Protein AF-A0AAV4VRY4-F1 (afdb_monomer_lite)

Structure (mmCIF, N/CA/C/O backbone):
data_AF-A0AAV4VRY4-F1
#
_entry.id   AF-A0AAV4VRY4-F1
#
loop_
_atom_site.group_PDB
_atom_site.id
_atom_site.type_symbol
_atom_site.label_atom_id
_atom_site.label_alt_id
_atom_site.label_comp_id
_atom_site.label_asym_id
_atom_site.label_entity_id
_atom_site.label_seq_id
_atom_site.pdbx_PDB_ins_code
_atom_site.Cartn_x
_atom_site.Cartn_y
_atom_site.Cartn_z
_atom_site.occupancy
_atom_site.B_iso_or_equiv
_atom_site.auth_seq_id
_atom_site.auth_comp_id
_atom_site.auth_asym_id
_atom_site.auth_atom_id
_atom_site.pdbx_PDB_model_num
ATOM 1 N N . MET A 1 1 ? -41.053 39.981 5.243 1.00 43.62 1 MET A N 1
ATOM 2 C CA . MET A 1 1 ? -39.805 40.526 4.654 1.00 43.62 1 MET A CA 1
ATOM 3 C C . MET A 1 1 ? -39.296 41.566 5.641 1.00 43.62 1 MET A C 1
ATOM 5 O O . MET A 1 1 ? -40.086 42.415 5.997 1.00 43.62 1 MET A O 1
ATOM 9 N N . CYS A 1 2 ? -38.103 41.566 6.216 1.00 37.09 2 CYS A N 1
ATOM 10 C CA . CYS A 1 2 ? -36.865 40.834 6.010 1.00 37.09 2 CYS A CA 1
ATOM 11 C C . CYS A 1 2 ? -36.101 40.974 7.344 1.00 37.09 2 CYS A C 1
ATOM 13 O O . CYS A 1 2 ? -35.758 42.091 7.705 1.00 37.09 2 CYS A O 1
ATOM 15 N N . SER A 1 3 ? -35.925 39.904 8.124 1.00 40.69 3 SER A N 1
ATOM 16 C CA . SER A 1 3 ? -34.937 39.902 9.227 1.00 40.69 3 SER A CA 1
ATOM 17 C C . SER A 1 3 ? -34.571 38.485 9.694 1.00 40.69 3 SER A C 1
ATOM 19 O O . SER A 1 3 ? -34.177 38.247 10.831 1.00 40.69 3 SER A O 1
ATOM 21 N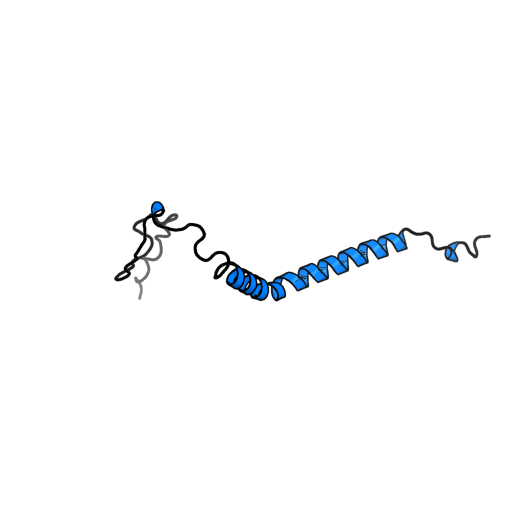 N . ILE A 1 4 ? -34.709 37.511 8.791 1.00 50.22 4 ILE A N 1
ATOM 22 C CA . ILE A 1 4 ? -34.127 36.176 8.927 1.00 50.22 4 ILE A CA 1
ATOM 23 C C . ILE A 1 4 ? -32.829 36.235 8.125 1.00 50.22 4 ILE A C 1
ATOM 25 O O . ILE A 1 4 ? -32.890 36.038 6.920 1.00 50.22 4 ILE A O 1
ATOM 29 N N . CYS A 1 5 ? -31.709 36.625 8.745 1.00 40.84 5 CYS A N 1
ATOM 30 C CA . CYS A 1 5 ? -30.335 36.246 8.348 1.00 40.84 5 CYS A CA 1
ATOM 31 C C . CYS A 1 5 ? -29.269 37.107 9.053 1.00 40.84 5 CYS A C 1
ATOM 33 O O . CYS A 1 5 ? -28.498 37.807 8.408 1.00 40.84 5 CYS A O 1
ATOM 35 N N . VAL A 1 6 ? -29.169 37.032 10.385 1.00 47.44 6 VAL A N 1
ATOM 36 C CA . VAL A 1 6 ? -27.937 37.457 11.097 1.00 47.44 6 VAL A CA 1
ATOM 37 C C . VAL A 1 6 ? -27.354 36.304 11.933 1.00 47.44 6 VAL A C 1
ATOM 39 O O . VAL A 1 6 ? -26.601 36.505 12.871 1.00 47.44 6 VAL A O 1
ATOM 42 N N . PHE A 1 7 ? -27.663 35.052 11.572 1.00 44.47 7 PHE A N 1
ATOM 43 C CA . PHE A 1 7 ? -27.083 33.851 12.202 1.00 44.47 7 PHE A CA 1
ATOM 44 C C . PHE A 1 7 ? -26.155 33.055 11.271 1.00 44.47 7 PHE A C 1
ATOM 46 O O . PHE A 1 7 ? -25.892 31.878 11.495 1.00 44.47 7 PHE A O 1
ATOM 53 N N . TYR A 1 8 ? -25.620 33.699 10.232 1.00 48.62 8 TYR A N 1
ATOM 54 C CA . TYR A 1 8 ? -24.609 33.114 9.347 1.00 48.62 8 TYR A CA 1
ATOM 55 C C . TYR A 1 8 ? -23.294 33.886 9.425 1.00 48.62 8 TYR A C 1
ATOM 57 O O . TYR A 1 8 ? -22.814 34.380 8.415 1.00 48.62 8 TYR A O 1
ATOM 65 N N . LEU A 1 9 ? -22.684 33.987 10.611 1.00 52.72 9 LEU A N 1
ATOM 66 C CA . LEU A 1 9 ? -21.238 34.226 10.684 1.00 52.72 9 LEU A CA 1
ATOM 67 C C . LEU A 1 9 ? -20.641 33.888 12.061 1.00 52.72 9 LEU A C 1
ATOM 69 O O . LEU A 1 9 ? -20.200 34.759 12.794 1.00 52.72 9 LEU A O 1
ATOM 73 N N . GLN A 1 10 ? -20.548 32.600 12.393 1.00 53.00 10 GLN A N 1
ATOM 74 C CA . GLN A 1 10 ? -19.548 32.140 13.365 1.00 53.00 10 GLN A CA 1
ATOM 75 C C . GLN A 1 10 ? -18.748 30.996 12.736 1.00 53.00 10 GLN A C 1
ATOM 77 O O . GLN A 1 10 ? -18.871 29.824 13.090 1.00 53.00 10 GLN A O 1
ATOM 82 N N . LYS A 1 11 ? -17.930 31.337 11.736 1.00 52.94 11 LYS A N 1
ATOM 83 C CA . LYS A 1 11 ? -16.878 30.451 11.234 1.00 52.94 11 LYS A CA 1
ATOM 84 C C . LYS A 1 11 ? -15.758 30.444 12.278 1.00 52.94 11 LYS A C 1
ATOM 86 O O . LYS A 1 11 ? -14.812 31.216 12.183 1.00 52.94 11 LYS A O 1
ATOM 91 N N . VAL A 1 12 ? -15.900 29.610 13.310 1.00 53.88 12 VAL A N 1
ATOM 92 C CA . VAL A 1 12 ? -14.825 29.365 14.281 1.00 53.88 12 VAL A CA 1
ATOM 93 C C . VAL A 1 12 ? -13.746 28.542 13.587 1.00 53.88 12 VAL A C 1
ATOM 95 O O . VAL A 1 12 ? -13.945 27.377 13.240 1.00 53.88 12 VAL A O 1
ATOM 98 N N . MET A 1 13 ? -12.600 29.174 13.360 1.00 64.12 13 MET A N 1
ATOM 99 C CA . MET A 1 13 ? -11.367 28.508 12.965 1.00 64.12 13 MET A CA 1
ATOM 100 C C . MET A 1 13 ? -10.848 27.727 14.182 1.00 64.12 13 MET A C 1
ATOM 102 O O . MET A 1 13 ? -10.330 28.319 15.123 1.00 64.12 13 MET A O 1
ATOM 106 N N . GLY A 1 14 ? -11.040 26.403 14.166 1.00 67.62 14 GLY A N 1
ATOM 107 C CA . GLY A 1 14 ? -10.549 25.459 15.179 1.00 67.62 14 GLY A CA 1
ATOM 108 C C . GLY A 1 14 ? -11.607 25.029 16.198 1.00 67.62 14 GLY A C 1
ATOM 109 O O . GLY A 1 14 ? -11.714 25.607 17.275 1.00 67.62 14 GLY A O 1
ATOM 110 N N . LYS A 1 15 ? -12.373 23.975 15.888 1.00 76.56 15 LYS A N 1
ATOM 111 C CA . LYS A 1 15 ? -13.261 23.338 16.875 1.00 76.56 15 LYS A CA 1
ATOM 112 C C . LYS A 1 15 ? -12.421 22.632 17.948 1.00 76.56 15 LYS A C 1
ATOM 114 O O . LYS A 1 15 ? -11.523 21.865 17.604 1.00 76.56 15 LYS A O 1
ATOM 119 N N . LYS A 1 16 ? -12.721 22.861 19.231 1.00 83.62 16 LYS A N 1
ATOM 120 C CA . LYS A 1 16 ? -12.062 22.195 20.371 1.00 83.62 16 LYS A CA 1
ATOM 121 C C . LYS A 1 16 ? -12.802 20.914 20.766 1.00 83.62 16 LYS A C 1
ATOM 123 O O . LYS A 1 16 ? -13.987 20.752 20.465 1.00 83.62 16 LYS A O 1
ATOM 128 N N . PHE A 1 17 ? -12.116 20.000 21.456 1.00 82.69 17 PHE A N 1
ATOM 129 C CA . PHE A 1 17 ? -12.781 18.860 22.096 1.00 82.69 17 PHE A CA 1
ATOM 130 C C . PHE A 1 17 ? -13.890 19.379 23.028 1.00 82.69 17 PHE A C 1
ATOM 132 O O . PHE A 1 17 ? -13.636 20.238 23.866 1.00 82.69 17 PHE A O 1
ATOM 139 N N . GLY A 1 18 ? -15.122 18.899 22.824 1.00 83.19 18 GLY A N 1
ATOM 140 C CA . GLY A 1 18 ? -16.340 19.411 23.473 1.00 83.19 18 GLY A CA 1
ATOM 141 C C . GLY A 1 18 ? -17.312 20.130 22.522 1.00 83.19 18 GLY A C 1
ATOM 142 O O . GLY A 1 18 ? -18.519 20.028 22.710 1.00 83.19 18 GLY A O 1
ATOM 143 N N . GLU A 1 19 ? -16.822 20.753 21.442 1.00 85.88 19 GLU A N 1
ATOM 144 C CA . GLU A 1 19 ? -17.630 21.541 20.480 1.00 85.88 19 GLU A CA 1
ATOM 145 C C . GLU A 1 19 ? -17.742 20.884 19.086 1.00 85.88 19 GLU A C 1
ATOM 147 O O . GLU A 1 19 ? -18.184 21.492 18.110 1.00 85.88 19 GLU A O 1
ATOM 152 N N . LEU A 1 20 ? -17.308 19.626 18.961 1.00 86.06 20 LEU A N 1
ATOM 153 C CA . LEU A 1 20 ? -17.179 18.934 17.674 1.00 86.06 20 LEU A CA 1
ATOM 154 C C . LEU A 1 20 ? -18.538 18.556 17.072 1.00 86.06 20 LEU A C 1
ATOM 156 O O . LEU A 1 20 ? -18.852 18.939 15.939 1.00 86.06 20 LEU A O 1
ATOM 160 N N . ALA A 1 21 ? -19.320 17.782 17.825 1.00 85.50 21 ALA A N 1
ATOM 161 C CA . ALA A 1 21 ? -20.591 17.217 17.396 1.00 85.50 21 ALA A CA 1
ATOM 162 C C . ALA A 1 21 ? -21.451 16.837 18.607 1.00 85.50 21 ALA A C 1
ATOM 164 O O . ALA A 1 21 ? -20.939 16.474 19.665 1.00 85.50 21 ALA A O 1
ATOM 165 N N . LYS A 1 22 ? -22.774 16.871 18.429 1.00 87.62 22 LYS A N 1
ATOM 166 C CA . LYS A 1 22 ? -23.746 16.437 19.435 1.00 87.62 22 LYS A CA 1
ATOM 167 C C . LYS A 1 22 ? -24.170 14.995 19.152 1.00 87.62 22 LYS A C 1
ATOM 169 O O . LYS A 1 22 ? -25.067 14.770 18.346 1.00 87.62 22 LYS A O 1
ATOM 174 N N . ILE A 1 23 ? -23.526 14.030 19.804 1.00 88.31 23 ILE A N 1
ATOM 175 C CA . ILE A 1 23 ? -23.824 12.593 19.673 1.00 88.31 23 ILE A CA 1
ATOM 176 C C . ILE A 1 23 ? -24.575 12.137 20.931 1.00 88.31 23 ILE A C 1
ATOM 178 O O . ILE A 1 23 ? -24.199 12.505 22.041 1.00 88.31 23 ILE A O 1
ATOM 182 N N . ARG A 1 24 ? -25.658 11.368 20.775 1.00 90.06 24 ARG A N 1
ATOM 183 C CA . ARG A 1 24 ? -26.458 10.821 21.885 1.00 90.06 24 ARG A CA 1
ATOM 184 C C . ARG A 1 24 ? -26.674 9.322 21.679 1.00 90.06 24 ARG A C 1
ATOM 186 O O . ARG A 1 24 ? -26.920 8.909 20.553 1.00 90.06 24 ARG A O 1
ATOM 193 N N . GLY A 1 25 ? -26.614 8.536 22.755 1.00 92.88 25 GLY A N 1
ATOM 194 C CA . GLY A 1 25 ? -27.014 7.120 22.745 1.00 92.88 25 GLY A CA 1
ATOM 195 C C . GLY A 1 25 ? -26.016 6.127 22.134 1.00 92.88 25 GLY A C 1
ATOM 196 O O . GLY A 1 25 ? -26.415 5.018 21.801 1.00 92.88 25 GLY A O 1
ATOM 197 N N . VAL A 1 26 ? -24.739 6.490 21.980 1.00 92.88 26 VAL A N 1
ATOM 198 C CA . VAL A 1 26 ? -23.704 5.570 21.475 1.00 92.88 26 VAL A CA 1
ATOM 199 C C . VAL A 1 26 ? -22.819 5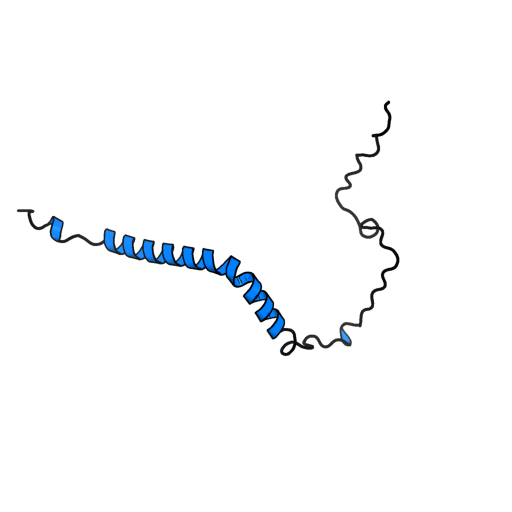.110 22.630 1.00 92.88 26 VAL A C 1
ATOM 201 O O . VAL A 1 26 ? -22.205 5.937 23.302 1.00 92.88 26 VAL A O 1
ATOM 204 N N . ILE A 1 27 ? -22.751 3.796 22.853 1.00 94.19 27 ILE A N 1
ATOM 205 C CA . ILE A 1 27 ? -21.914 3.173 23.886 1.00 94.19 27 ILE A CA 1
ATOM 206 C C . ILE A 1 27 ? -20.747 2.462 23.194 1.00 94.19 27 ILE A C 1
ATOM 208 O O . ILE A 1 27 ? -20.949 1.685 22.262 1.00 94.19 27 ILE A O 1
ATOM 212 N N . HIS A 1 28 ? -19.520 2.728 23.643 1.00 94.81 28 HIS A N 1
ATOM 213 C CA . HIS A 1 28 ? -18.307 2.110 23.114 1.00 94.81 28 HIS A CA 1
ATOM 214 C C . HIS A 1 28 ? -17.582 1.339 24.213 1.00 94.81 28 HIS A C 1
ATOM 216 O O . HIS A 1 28 ? -17.269 1.902 25.259 1.00 94.81 28 HIS A O 1
ATOM 222 N N . TYR A 1 29 ? -17.254 0.079 23.941 1.00 96.19 29 TYR A N 1
ATOM 223 C CA . TYR A 1 29 ? -16.463 -0.762 24.836 1.00 96.19 29 TYR A CA 1
ATOM 224 C C . TYR A 1 29 ? -15.024 -0.851 24.337 1.00 96.19 29 TYR A C 1
ATOM 226 O O . TYR A 1 29 ? -14.780 -0.913 23.129 1.00 96.19 29 TYR A O 1
ATOM 234 N N . ARG A 1 30 ? -14.063 -0.841 25.261 1.00 94.25 30 ARG A N 1
ATOM 235 C CA . ARG A 1 30 ? -12.634 -0.983 24.969 1.00 94.25 30 ARG A CA 1
ATOM 236 C C . ARG A 1 30 ? -11.978 -1.846 26.040 1.00 94.25 30 ARG A C 1
ATOM 238 O O . ARG A 1 30 ? -12.363 -1.763 27.200 1.00 94.25 30 ARG A O 1
ATOM 245 N N . LEU A 1 31 ? -10.994 -2.641 25.629 1.00 95.31 31 LEU A N 1
ATOM 246 C CA . LEU A 1 31 ? -10.144 -3.431 26.523 1.00 95.31 31 LEU A CA 1
ATOM 247 C C . LEU A 1 31 ? -8.815 -2.697 26.747 1.00 95.31 31 LEU A C 1
ATOM 249 O O . LEU A 1 31 ? -8.384 -1.935 25.875 1.00 95.31 31 LEU A O 1
ATOM 253 N N . SER A 1 32 ? -8.172 -2.928 27.893 1.00 95.31 32 SER A N 1
ATOM 254 C CA . SER A 1 32 ? -6.840 -2.391 28.181 1.00 95.31 32 SER A CA 1
ATOM 255 C C . SER A 1 32 ? -5.810 -2.917 27.166 1.00 95.31 32 SER A C 1
ATOM 257 O O . SER A 1 32 ? -5.863 -4.098 26.817 1.00 95.31 32 SER A O 1
ATOM 259 N N . PRO A 1 33 ? -4.844 -2.100 26.701 1.00 92.94 33 PRO A N 1
ATOM 260 C CA . PRO A 1 33 ? -3.815 -2.551 25.759 1.00 92.94 33 PRO A CA 1
ATOM 261 C C . PRO A 1 33 ? -2.976 -3.728 26.271 1.00 92.94 33 PRO A C 1
ATOM 263 O O . PRO A 1 33 ? -2.521 -4.541 25.476 1.00 92.94 33 PRO A O 1
ATOM 266 N N . TYR A 1 34 ? -2.798 -3.841 27.589 1.00 94.75 34 TYR A N 1
ATOM 267 C CA . TYR A 1 34 ? -2.015 -4.911 28.218 1.00 94.75 34 TYR A CA 1
ATOM 268 C C . TYR A 1 34 ? -2.721 -6.274 28.216 1.00 94.75 34 TYR A C 1
ATOM 270 O O . TYR A 1 34 ? -2.085 -7.295 28.446 1.00 94.75 34 TYR A O 1
ATOM 278 N N . GLU A 1 35 ? -4.025 -6.293 27.938 1.00 92.12 35 GLU A N 1
ATOM 279 C CA . GLU A 1 35 ? -4.842 -7.510 27.854 1.00 92.12 35 GLU A CA 1
ATOM 280 C C . GLU A 1 35 ? -5.086 -7.941 26.398 1.00 92.12 35 GLU A C 1
ATOM 282 O O . GLU A 1 35 ? -5.659 -8.997 26.134 1.00 92.12 35 GLU A O 1
ATOM 287 N N . GLN A 1 36 ? -4.667 -7.122 25.429 1.00 94.88 36 GLN A N 1
ATOM 288 C CA . GLN A 1 36 ? -4.839 -7.391 24.008 1.00 94.88 36 GLN A CA 1
ATOM 289 C C . GLN A 1 36 ? -3.596 -8.054 23.414 1.00 94.88 36 GLN A C 1
ATOM 291 O O . GLN A 1 36 ? -2.465 -7.614 23.600 1.00 94.88 36 GLN A O 1
ATOM 296 N N . ASN A 1 37 ? -3.820 -9.073 22.587 1.00 90.75 37 ASN A N 1
ATOM 297 C CA . ASN A 1 37 ? -2.774 -9.632 21.742 1.00 90.75 37 ASN A CA 1
ATOM 298 C C . ASN A 1 37 ? -2.548 -8.724 20.524 1.00 90.75 37 ASN A C 1
ATOM 300 O O . ASN A 1 37 ? -3.426 -8.600 19.670 1.00 90.75 37 ASN A O 1
ATOM 304 N N . ILE A 1 38 ? -1.349 -8.149 20.407 1.00 87.94 38 ILE A N 1
ATOM 305 C CA . ILE A 1 38 ? -0.992 -7.182 19.350 1.00 87.94 38 ILE A CA 1
ATOM 306 C C . ILE A 1 38 ? -1.127 -7.792 17.941 1.00 87.94 38 ILE A C 1
ATOM 308 O O . ILE A 1 38 ? -1.541 -7.115 17.002 1.00 87.94 38 ILE A O 1
ATOM 312 N N . PHE A 1 39 ? -0.832 -9.087 17.793 1.00 86.12 39 PHE A N 1
ATOM 313 C CA . PHE A 1 39 ? -0.864 -9.800 16.507 1.00 86.12 39 PHE A CA 1
ATOM 314 C C . PHE A 1 39 ? -2.035 -10.782 16.368 1.00 86.12 39 PHE A C 1
ATOM 316 O O . PHE A 1 39 ? -1.975 -11.719 15.565 1.00 86.12 39 PHE A O 1
ATOM 323 N N . ALA A 1 40 ? -3.111 -10.596 17.136 1.00 88.31 40 ALA A N 1
ATOM 324 C CA . ALA A 1 40 ? -4.287 -11.453 17.034 1.00 88.31 40 ALA A CA 1
ATOM 325 C C . ALA A 1 40 ? -4.809 -11.516 15.584 1.00 88.31 40 ALA A C 1
ATOM 327 O O . ALA A 1 40 ? -5.156 -10.502 14.980 1.00 88.31 40 ALA A O 1
ATOM 328 N N . GLY A 1 41 ? -4.869 -12.723 15.012 1.00 86.75 41 GLY A N 1
ATOM 329 C CA . GLY A 1 41 ? -5.438 -12.946 13.679 1.00 86.75 41 GLY A CA 1
ATOM 330 C C . GLY A 1 41 ? -4.606 -12.417 12.504 1.00 86.75 41 GLY A C 1
ATOM 331 O O . GLY A 1 41 ? -5.159 -12.248 11.415 1.00 86.75 41 GLY A O 1
ATOM 332 N N . TYR A 1 42 ? -3.301 -12.180 12.676 1.00 87.19 42 TYR A N 1
ATOM 333 C CA . TYR A 1 42 ? -2.430 -11.666 11.609 1.00 87.19 42 TYR A CA 1
ATOM 334 C C . TYR A 1 42 ? -2.488 -12.518 10.326 1.00 87.19 42 TYR A C 1
ATOM 336 O O . TYR A 1 42 ? -2.792 -12.010 9.245 1.00 87.19 42 TYR A O 1
ATOM 344 N N . PHE A 1 43 ? -2.293 -13.833 10.447 1.00 88.75 43 PHE A N 1
ATOM 345 C CA . PHE A 1 43 ? -2.317 -14.738 9.295 1.00 88.75 43 PHE A CA 1
ATOM 346 C C . PHE A 1 43 ? -3.738 -15.091 8.837 1.00 88.75 43 PHE A C 1
ATOM 348 O O . PHE A 1 43 ? -4.010 -15.118 7.642 1.00 88.75 43 PHE A O 1
ATOM 355 N N . SER A 1 44 ? -4.666 -15.326 9.769 1.00 88.25 44 SER A N 1
ATOM 356 C CA . SER A 1 44 ? -6.016 -15.808 9.439 1.00 88.25 44 SER A CA 1
ATOM 357 C C . SER A 1 44 ? -6.965 -14.715 8.942 1.00 88.25 44 SER A C 1
ATOM 359 O O . SER A 1 44 ? -7.858 -14.991 8.143 1.00 88.25 44 SER A O 1
ATOM 361 N N . 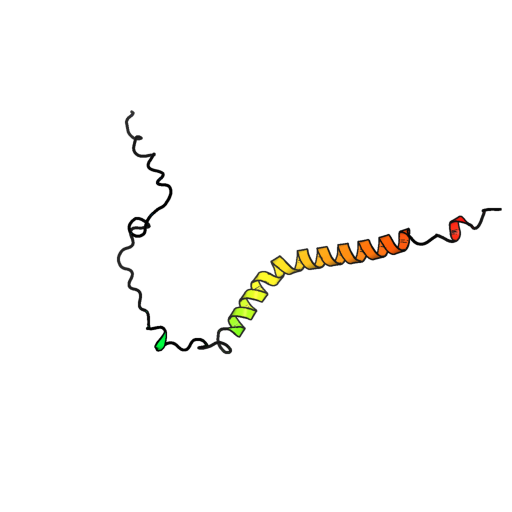LYS A 1 45 ? -6.808 -13.471 9.407 1.00 91.12 45 LYS A N 1
ATOM 362 C CA . LYS A 1 45 ? -7.666 -12.331 9.038 1.00 91.12 45 LYS A CA 1
ATOM 363 C C . LYS A 1 45 ? -6.893 -11.202 8.368 1.00 91.12 45 LYS A C 1
ATOM 365 O O . LYS A 1 45 ? -7.448 -10.559 7.477 1.00 91.12 45 LYS A O 1
ATOM 370 N N . GLY A 1 46 ? -5.645 -10.958 8.766 1.00 91.19 46 GLY A N 1
ATOM 371 C CA . GLY A 1 46 ? -4.808 -9.896 8.205 1.00 91.19 46 GLY A CA 1
ATOM 372 C C . GLY A 1 46 ? -4.460 -10.146 6.739 1.00 91.19 46 GLY A C 1
ATOM 373 O O . GLY A 1 46 ? -4.837 -9.343 5.883 1.00 91.19 46 GLY A O 1
ATOM 374 N N . LEU A 1 47 ? -3.823 -11.282 6.431 1.00 93.19 47 LEU A N 1
ATOM 375 C CA . LEU A 1 47 ? -3.405 -11.613 5.061 1.00 93.19 47 LEU A CA 1
ATOM 376 C C . LEU A 1 47 ? -4.572 -11.684 4.057 1.00 93.19 47 LEU A C 1
ATOM 378 O O . LEU A 1 47 ? -4.482 -11.019 3.021 1.00 93.19 47 LEU A O 1
ATOM 382 N N . PRO A 1 48 ? -5.702 -12.371 4.330 1.00 93.31 48 PRO A N 1
ATOM 383 C CA . PRO A 1 48 ? -6.821 -12.386 3.385 1.00 93.31 48 PRO A CA 1
ATOM 384 C C . PRO A 1 48 ? -7.413 -10.993 3.132 1.00 93.31 48 PRO A C 1
ATOM 386 O O . PRO A 1 48 ? -7.790 -10.667 2.004 1.00 93.31 48 PRO A O 1
ATOM 389 N N . ASN A 1 49 ? -7.455 -10.128 4.153 1.00 93.50 49 ASN A N 1
ATOM 390 C CA . ASN A 1 49 ? -7.903 -8.747 3.977 1.00 93.50 49 ASN A CA 1
ATOM 391 C C . ASN A 1 49 ? -6.906 -7.895 3.190 1.00 93.50 49 ASN A C 1
ATOM 393 O O . ASN A 1 49 ? -7.340 -7.047 2.409 1.00 93.50 49 ASN A O 1
ATOM 397 N N . LEU A 1 50 ? -5.601 -8.107 3.369 1.00 94.38 50 LEU A N 1
ATOM 398 C CA . LEU A 1 50 ? -4.566 -7.438 2.583 1.00 94.38 50 LEU A CA 1
ATOM 399 C C . LEU A 1 50 ? -4.728 -7.772 1.098 1.00 94.38 50 LEU A C 1
ATOM 401 O O . LEU A 1 50 ? -4.827 -6.867 0.272 1.00 94.38 50 LEU A O 1
ATOM 405 N N . VAL A 1 51 ? -4.843 -9.059 0.767 1.00 95.50 51 VAL A N 1
ATOM 406 C CA . VAL A 1 51 ? -5.028 -9.520 -0.616 1.00 95.50 51 VAL A CA 1
ATOM 407 C C . VAL A 1 51 ? -6.313 -8.948 -1.211 1.00 95.50 51 VAL A C 1
ATOM 409 O O . VAL A 1 51 ? -6.297 -8.423 -2.324 1.00 95.50 51 VAL A O 1
ATOM 412 N N . ARG A 1 52 ? -7.420 -8.958 -0.458 1.00 95.19 52 ARG A N 1
ATOM 413 C CA . ARG A 1 52 ? -8.682 -8.335 -0.886 1.00 95.19 52 ARG A CA 1
ATOM 414 C C . ARG A 1 52 ? -8.512 -6.842 -1.191 1.00 95.19 52 ARG A C 1
ATOM 416 O O . ARG A 1 52 ? -9.053 -6.366 -2.189 1.00 95.19 52 ARG A O 1
ATOM 423 N N . ARG A 1 53 ? -7.767 -6.103 -0.359 1.00 94.44 53 ARG A N 1
ATOM 424 C CA . ARG A 1 53 ? -7.479 -4.672 -0.569 1.00 94.44 53 ARG A CA 1
ATOM 425 C C . ARG A 1 53 ? -6.641 -4.453 -1.826 1.00 94.44 53 ARG A C 1
ATOM 427 O O . ARG A 1 53 ? -7.054 -3.665 -2.671 1.00 94.44 53 ARG A O 1
ATOM 434 N N . ILE A 1 54 ? -5.540 -5.188 -1.989 1.00 95.88 54 ILE A N 1
ATOM 435 C CA . ILE A 1 54 ? -4.658 -5.082 -3.164 1.00 95.88 54 ILE A CA 1
ATOM 436 C C . ILE A 1 54 ? -5.444 -5.375 -4.442 1.00 95.88 54 ILE A C 1
ATOM 438 O O . ILE A 1 54 ? -5.444 -4.565 -5.366 1.00 95.88 54 ILE A O 1
ATOM 442 N N . ARG A 1 55 ? -6.203 -6.475 -4.468 1.00 94.44 55 ARG A N 1
ATOM 443 C CA . ARG A 1 55 ? -7.021 -6.858 -5.625 1.00 94.44 55 ARG A CA 1
ATOM 444 C C . ARG A 1 55 ? -8.043 -5.785 -6.011 1.00 94.44 55 ARG A C 1
ATOM 446 O O . ARG A 1 55 ? -8.301 -5.602 -7.192 1.00 94.44 55 ARG A O 1
ATOM 453 N N . SER A 1 56 ? -8.621 -5.071 -5.044 1.00 94.69 56 SER A N 1
ATOM 454 C CA . SER A 1 56 ? -9.592 -4.005 -5.336 1.00 94.69 56 SER A CA 1
ATOM 455 C C . SER A 1 56 ? -8.974 -2.749 -5.961 1.00 94.69 56 SER A C 1
ATOM 457 O O . SER A 1 56 ? -9.685 -1.983 -6.601 1.00 94.69 56 SER A O 1
ATOM 459 N N . GLN A 1 57 ? -7.669 -2.532 -5.776 1.00 94.50 57 GLN A N 1
ATOM 460 C CA . GLN A 1 57 ? -6.966 -1.324 -6.222 1.00 94.50 57 GLN A CA 1
ATOM 461 C C . GLN A 1 57 ? -6.068 -1.566 -7.436 1.00 94.50 57 GLN A C 1
ATOM 463 O O . GLN A 1 57 ? -5.787 -0.635 -8.186 1.00 94.50 57 GLN A O 1
ATOM 468 N N . ILE A 1 58 ? -5.644 -2.811 -7.666 1.00 95.56 58 ILE A N 1
ATOM 469 C CA . ILE A 1 58 ? -4.679 -3.144 -8.716 1.00 95.56 58 ILE A CA 1
ATOM 470 C C . ILE A 1 58 ? -5.147 -2.714 -10.110 1.00 95.56 58 ILE A C 1
ATOM 472 O O . ILE A 1 58 ? -4.327 -2.283 -10.905 1.00 95.56 58 ILE A O 1
ATOM 476 N N . LEU A 1 59 ? -6.453 -2.737 -10.391 1.00 93.44 59 LEU A N 1
ATOM 477 C CA . LEU A 1 59 ? -6.989 -2.330 -11.694 1.00 93.44 59 LEU A CA 1
ATOM 478 C C . LEU A 1 59 ? -6.986 -0.814 -11.918 1.00 93.44 59 LEU A C 1
ATOM 480 O O . LEU A 1 59 ? -7.012 -0.379 -13.060 1.00 93.44 59 LEU A O 1
ATOM 484 N N . TYR A 1 60 ? -6.942 -0.013 -10.856 1.00 94.81 60 TYR A N 1
ATOM 485 C CA . TYR A 1 60 ? -6.838 1.444 -10.972 1.00 94.81 60 TYR A CA 1
ATOM 486 C C . TYR A 1 60 ? -5.381 1.893 -11.043 1.00 94.81 60 TYR A C 1
ATOM 488 O O . TYR A 1 60 ? -5.043 2.838 -11.748 1.00 94.81 60 TYR A O 1
ATOM 496 N N . VAL A 1 61 ? -4.516 1.193 -10.312 1.00 95.75 61 VAL A N 1
ATOM 497 C CA . VAL A 1 61 ? -3.111 1.558 -10.154 1.00 95.75 61 VAL A CA 1
ATOM 498 C C . VAL A 1 61 ? -2.251 0.955 -11.268 1.00 95.75 61 VAL A C 1
ATOM 500 O O . VAL A 1 61 ? -1.439 1.657 -11.855 1.00 95.75 61 VAL A O 1
ATOM 503 N N . ALA A 1 62 ? -2.428 -0.322 -11.613 1.00 96.69 62 ALA A N 1
ATOM 504 C CA . ALA A 1 62 ? -1.544 -1.007 -12.556 1.00 96.69 62 ALA A CA 1
ATOM 505 C C . ALA A 1 62 ? -1.567 -0.432 -13.986 1.00 96.69 62 ALA A C 1
ATOM 507 O O . ALA A 1 62 ? -0.481 -0.283 -14.544 1.00 96.69 62 ALA A O 1
ATOM 508 N N . PRO A 1 63 ? -2.717 -0.066 -14.595 1.00 96.88 63 PRO A N 1
ATOM 509 C CA . PRO A 1 63 ? -2.724 0.422 -15.975 1.00 96.88 63 PRO A CA 1
ATOM 510 C C . PRO A 1 63 ? -1.837 1.650 -16.233 1.00 96.88 63 PRO A C 1
ATOM 512 O O . PRO A 1 63 ? -1.013 1.571 -17.145 1.00 96.88 63 PRO A O 1
ATOM 515 N N . PRO A 1 64 ? -1.904 2.753 -15.455 1.00 96.75 64 PRO A N 1
ATOM 516 C CA . PRO A 1 64 ? -1.021 3.895 -15.692 1.00 96.75 64 PRO A CA 1
ATOM 517 C C . PRO A 1 64 ? 0.460 3.564 -15.460 1.00 96.75 64 PRO A C 1
ATOM 519 O O . PRO A 1 64 ? 1.307 4.060 -16.199 1.00 96.75 64 PRO A O 1
ATOM 522 N N . PHE A 1 65 ? 0.790 2.697 -14.496 1.00 97.25 65 PHE A N 1
ATOM 523 C CA . PHE A 1 65 ? 2.179 2.276 -14.272 1.00 97.25 65 PHE A CA 1
ATOM 524 C C . PHE A 1 65 ? 2.728 1.425 -15.421 1.00 97.25 65 PHE A C 1
ATOM 526 O O . PHE A 1 65 ? 3.856 1.645 -15.859 1.00 97.25 65 PHE A O 1
ATOM 533 N N . ILE A 1 66 ? 1.929 0.489 -15.939 1.00 97.56 66 ILE A N 1
ATOM 534 C CA . ILE A 1 66 ? 2.310 -0.334 -17.092 1.00 97.56 66 ILE A CA 1
ATOM 535 C C . ILE A 1 66 ? 2.502 0.556 -18.320 1.00 97.56 66 ILE A C 1
ATOM 537 O O . ILE A 1 66 ? 3.528 0.460 -18.985 1.00 97.56 66 ILE A O 1
ATOM 541 N N . LEU A 1 67 ? 1.560 1.462 -18.593 1.00 97.81 67 LEU A N 1
ATOM 542 C CA . LEU A 1 67 ? 1.668 2.400 -19.712 1.00 97.81 67 LEU A CA 1
ATOM 543 C C . LEU A 1 67 ? 2.918 3.278 -19.603 1.00 97.81 67 LEU A C 1
ATOM 545 O O . LEU A 1 67 ? 3.655 3.410 -20.577 1.00 97.81 67 LEU A O 1
ATOM 549 N N . GLY A 1 68 ? 3.198 3.826 -18.418 1.00 97.81 68 GLY A N 1
ATOM 550 C CA . GLY A 1 68 ? 4.404 4.618 -18.180 1.00 97.81 68 GLY A CA 1
ATOM 551 C C . GLY A 1 68 ? 5.687 3.828 -18.448 1.00 97.81 68 GLY A C 1
ATOM 552 O O . GLY A 1 68 ? 6.601 4.339 -19.093 1.00 97.81 68 GLY A O 1
ATOM 553 N N . TYR A 1 69 ? 5.739 2.564 -18.022 1.00 97.94 69 TYR A N 1
ATOM 554 C CA . TYR A 1 69 ? 6.890 1.697 -18.275 1.00 97.94 69 TYR A CA 1
ATOM 555 C C . TYR A 1 69 ? 7.077 1.383 -19.765 1.00 97.94 69 TYR A C 1
ATOM 557 O O . TYR A 1 69 ? 8.199 1.431 -20.267 1.00 97.94 69 TYR A O 1
ATOM 565 N N . LEU A 1 70 ? 5.989 1.118 -20.492 1.00 98.00 70 LEU A N 1
ATOM 566 C CA . LEU A 1 70 ? 6.045 0.865 -21.934 1.00 98.00 70 LEU A CA 1
ATOM 567 C C . LEU A 1 70 ? 6.557 2.087 -22.708 1.00 98.00 70 LEU A C 1
ATOM 569 O O . LEU A 1 70 ? 7.394 1.939 -23.596 1.00 98.00 70 LEU A O 1
ATOM 573 N N . ILE A 1 71 ? 6.098 3.291 -22.351 1.00 98.12 71 ILE A N 1
ATOM 574 C CA . ILE A 1 71 ? 6.576 4.543 -22.958 1.00 98.12 71 ILE A CA 1
ATOM 575 C C . ILE A 1 71 ? 8.066 4.741 -22.672 1.00 98.12 71 ILE A C 1
ATOM 577 O O . ILE A 1 71 ? 8.820 5.101 -23.573 1.00 98.12 71 ILE A O 1
ATOM 581 N N . TYR A 1 72 ? 8.498 4.484 -21.437 1.00 97.94 72 TYR A N 1
ATOM 582 C CA . TYR A 1 72 ? 9.900 4.589 -21.043 1.00 97.94 72 TYR A CA 1
ATOM 583 C C . TYR A 1 72 ? 10.804 3.641 -21.846 1.00 97.94 72 TYR A C 1
ATOM 585 O O . TYR A 1 72 ? 11.823 4.067 -22.389 1.00 97.94 72 TYR A O 1
ATOM 593 N N . ASP A 1 73 ? 10.423 2.367 -21.960 1.00 97.69 73 ASP A N 1
ATOM 594 C CA . ASP A 1 73 ? 11.184 1.372 -22.721 1.00 97.69 73 ASP A CA 1
ATOM 595 C C . ASP A 1 73 ? 11.243 1.720 -24.217 1.00 97.69 73 ASP A C 1
ATOM 597 O O . ASP A 1 73 ? 12.314 1.678 -24.828 1.00 97.69 73 ASP A O 1
ATOM 601 N N . TRP A 1 74 ? 10.116 2.144 -24.796 1.00 97.56 74 TRP A N 1
ATOM 602 C CA . TRP A 1 74 ? 10.063 2.610 -26.181 1.00 97.56 74 TRP A CA 1
ATOM 603 C C . TRP A 1 74 ? 10.974 3.821 -26.417 1.00 97.56 74 TRP A C 1
ATOM 605 O O . TRP A 1 74 ? 11.786 3.802 -27.343 1.00 97.56 74 TRP A O 1
ATOM 615 N N . ALA A 1 75 ? 10.900 4.838 -25.556 1.00 97.25 75 ALA A N 1
ATOM 616 C CA . ALA A 1 75 ? 11.689 6.059 -25.690 1.00 97.25 75 ALA A CA 1
ATOM 617 C C . ALA A 1 75 ? 13.197 5.774 -25.638 1.00 97.25 75 ALA A C 1
ATOM 619 O O . ALA A 1 75 ? 13.958 6.309 -26.444 1.00 97.25 75 ALA A O 1
ATOM 620 N N . ASN A 1 76 ? 13.638 4.888 -24.741 1.00 97.31 76 ASN A N 1
ATOM 621 C CA . ASN A 1 76 ? 15.048 4.507 -24.648 1.00 97.31 76 ASN A CA 1
ATOM 622 C C . ASN A 1 76 ? 15.526 3.741 -25.886 1.00 97.31 76 ASN A C 1
ATOM 624 O O . ASN A 1 76 ? 16.626 3.997 -26.381 1.00 97.31 76 ASN A O 1
ATOM 628 N N . LYS A 1 77 ? 14.706 2.820 -26.405 1.00 96.38 77 LYS A N 1
ATOM 629 C CA . LYS A 1 77 ? 15.032 2.044 -27.609 1.00 96.38 77 LYS A CA 1
ATOM 630 C C . LYS A 1 77 ? 15.115 2.926 -28.846 1.00 96.38 77 LYS A C 1
ATOM 632 O O . LYS A 1 77 ? 16.052 2.770 -29.623 1.00 96.38 77 LYS A O 1
ATOM 637 N N . GLU A 1 78 ? 14.177 3.851 -29.026 1.00 95.25 78 GLU A N 1
ATOM 638 C CA . GLU A 1 78 ? 14.221 4.770 -30.164 1.00 95.25 78 GLU A CA 1
ATOM 639 C C . GLU A 1 78 ? 15.371 5.766 -30.056 1.00 95.25 78 GLU A C 1
ATOM 641 O O . GLU A 1 78 ? 16.096 5.959 -31.026 1.00 95.25 78 GLU A O 1
ATOM 646 N N . ASN A 1 79 ? 15.640 6.311 -28.869 1.00 95.62 79 ASN A N 1
ATOM 647 C CA . ASN A 1 79 ? 16.810 7.164 -28.656 1.00 95.62 79 ASN A CA 1
ATOM 648 C C . ASN A 1 79 ? 18.119 6.434 -29.024 1.00 95.62 79 ASN A C 1
ATOM 650 O O . ASN A 1 79 ? 18.966 6.968 -29.738 1.00 95.62 79 ASN A O 1
ATOM 654 N N . ALA A 1 80 ? 18.271 5.172 -28.612 1.00 94.44 80 ALA A N 1
ATOM 655 C CA . ALA A 1 80 ? 19.432 4.363 -28.980 1.00 94.44 80 ALA A CA 1
ATOM 656 C C . ALA A 1 80 ? 19.537 4.111 -30.497 1.00 94.44 80 ALA A C 1
ATOM 658 O O . ALA A 1 80 ? 20.646 4.079 -31.032 1.00 94.44 80 ALA A O 1
ATOM 659 N N . LYS A 1 81 ? 18.407 3.952 -31.201 1.00 92.69 81 LYS A N 1
ATOM 660 C CA . LYS A 1 81 ? 18.381 3.802 -32.664 1.00 92.69 81 LYS A CA 1
ATOM 661 C C . LYS A 1 81 ? 18.760 5.097 -33.380 1.00 92.69 81 LYS A C 1
ATOM 663 O O . LYS A 1 81 ? 19.594 5.042 -34.275 1.00 92.69 81 LYS A O 1
ATOM 668 N N . PHE A 1 82 ? 18.206 6.240 -32.974 1.00 90.62 82 PHE A N 1
ATOM 669 C CA . PHE A 1 82 ? 18.497 7.539 -33.594 1.00 90.62 82 PHE A CA 1
ATOM 670 C C . PHE A 1 82 ? 19.943 7.995 -33.385 1.00 90.62 82 PHE A C 1
ATOM 672 O O . PHE A 1 82 ? 20.513 8.637 -34.259 1.00 90.62 82 PHE A O 1
ATOM 679 N N . ASN A 1 83 ? 20.570 7.625 -32.266 1.00 90.44 83 ASN A N 1
ATOM 680 C CA . ASN A 1 83 ? 21.985 7.927 -32.029 1.00 90.44 83 ASN A CA 1
ATOM 681 C C . ASN A 1 83 ? 22.947 7.032 -32.833 1.00 90.44 83 ASN A C 1
ATOM 683 O O . ASN A 1 83 ? 24.157 7.269 -32.828 1.00 90.44 83 ASN A O 1
ATOM 687 N N . ARG A 1 84 ? 22.451 5.992 -33.515 1.00 87.69 84 ARG A N 1
ATOM 688 C CA . ARG A 1 84 ? 23.275 5.138 -34.371 1.00 87.69 84 ARG A CA 1
ATOM 689 C C . ARG A 1 84 ? 23.378 5.748 -35.768 1.00 87.69 84 ARG A C 1
ATOM 691 O O . ARG A 1 84 ? 22.377 6.094 -36.380 1.00 87.69 84 ARG A O 1
ATOM 698 N N . LYS A 1 85 ? 24.600 5.801 -36.306 1.00 85.50 85 LYS A N 1
ATOM 699 C CA . LYS A 1 85 ? 24.839 6.205 -37.699 1.00 85.50 85 LYS A CA 1
ATOM 700 C C . LYS A 1 85 ? 24.160 5.230 -38.665 1.00 85.50 85 LYS A C 1
ATOM 702 O O . LYS A 1 85 ? 24.312 4.013 -38.511 1.00 85.50 85 LYS A O 1
ATOM 707 N N . ASN A 1 86 ? 23.456 5.758 -39.660 1.00 84.62 86 ASN A N 1
ATOM 708 C CA . ASN A 1 86 ? 22.842 4.962 -40.713 1.00 84.62 86 ASN A CA 1
ATOM 709 C C . ASN A 1 86 ? 23.867 4.701 -41.835 1.00 84.62 86 ASN A C 1
ATOM 711 O O . ASN A 1 86 ? 24.377 5.655 -42.416 1.00 84.62 86 ASN A O 1
ATOM 715 N N . PRO A 1 87 ? 24.200 3.439 -42.160 1.00 82.50 87 PRO A N 1
ATOM 716 C CA . PRO A 1 87 ? 25.167 3.135 -43.216 1.00 82.50 87 PRO A CA 1
ATOM 717 C C . PRO A 1 87 ? 24.675 3.502 -44.625 1.00 82.50 87 PRO A C 1
ATOM 719 O O . PRO A 1 87 ? 25.501 3.661 -45.516 1.00 82.50 87 PRO A O 1
AT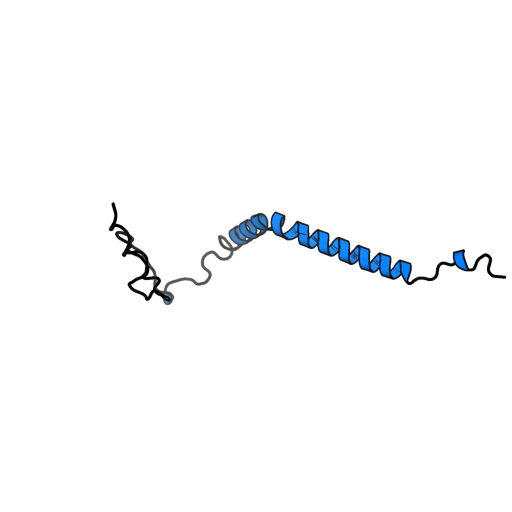OM 722 N N . ALA A 1 88 ? 23.361 3.643 -44.837 1.00 83.25 88 ALA A N 1
ATOM 723 C CA . ALA A 1 88 ? 22.801 3.989 -46.145 1.00 83.25 88 ALA A CA 1
ATOM 724 C C . ALA A 1 88 ? 23.100 5.437 -46.572 1.00 83.2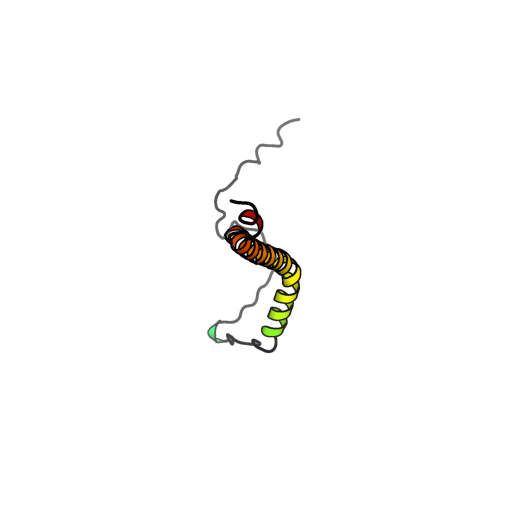5 88 ALA A C 1
ATOM 726 O O . ALA A 1 88 ? 23.102 5.722 -47.766 1.00 83.25 88 ALA A O 1
ATOM 727 N N . ASP A 1 89 ? 23.392 6.324 -45.617 1.00 78.00 89 ASP A N 1
ATOM 728 C CA . ASP A 1 89 ? 23.666 7.735 -45.904 1.00 78.00 89 ASP A CA 1
ATOM 729 C C . ASP A 1 89 ? 25.064 7.934 -46.521 1.00 78.00 89 ASP A C 1
ATOM 731 O O . ASP A 1 89 ? 25.287 8.915 -47.212 1.00 78.00 89 ASP A O 1
ATOM 735 N N . TYR A 1 90 ? 25.980 6.973 -46.340 1.00 79.56 90 TYR A N 1
ATOM 736 C CA . TYR A 1 90 ? 27.356 7.015 -46.860 1.00 79.56 90 TYR A CA 1
ATOM 737 C C . TYR A 1 90 ? 27.556 6.176 -48.133 1.00 79.56 90 TYR A C 1
ATOM 739 O O . TYR A 1 90 ? 28.685 5.949 -48.554 1.00 79.56 90 TYR A O 1
ATOM 747 N N . ALA A 1 91 ? 26.478 5.645 -48.721 1.00 77.56 91 ALA A N 1
ATOM 748 C CA . ALA A 1 91 ? 26.566 4.731 -49.862 1.00 77.56 91 ALA A CA 1
ATOM 749 C C . ALA A 1 91 ? 26.830 5.434 -51.209 1.00 77.56 91 ALA A C 1
ATOM 751 O O . ALA A 1 91 ? 27.251 4.770 -52.149 1.00 77.56 91 ALA A O 1
ATOM 752 N N . ASN A 1 92 ? 26.578 6.746 -51.299 1.00 77.25 92 ASN A N 1
ATOM 753 C CA . ASN A 1 92 ? 26.761 7.559 -52.511 1.00 77.25 92 ASN A CA 1
ATOM 754 C C . ASN A 1 92 ? 27.661 8.791 -52.276 1.00 77.25 92 ASN A C 1
ATOM 756 O O . ASN A 1 92 ? 27.673 9.692 -53.111 1.00 77.25 92 ASN A O 1
ATOM 760 N N . ASP A 1 93 ? 28.362 8.849 -51.140 1.00 66.25 93 ASP A N 1
ATOM 761 C CA . ASP A 1 93 ? 29.374 9.877 -50.884 1.00 66.25 93 ASP A CA 1
ATOM 762 C C . ASP A 1 93 ? 30.699 9.415 -51.524 1.00 66.25 93 ASP A C 1
ATOM 764 O O . ASP A 1 93 ? 31.490 8.705 -50.897 1.00 66.25 93 ASP A O 1
ATOM 768 N N . GLU A 1 94 ? 30.897 9.777 -52.797 1.00 62.81 94 GLU A N 1
ATOM 769 C CA . GLU A 1 94 ? 32.209 9.870 -53.468 1.00 62.81 94 GLU A CA 1
ATOM 770 C C . GLU A 1 94 ? 32.697 11.326 -53.492 1.00 62.81 94 GLU A C 1
ATOM 772 O O . GLU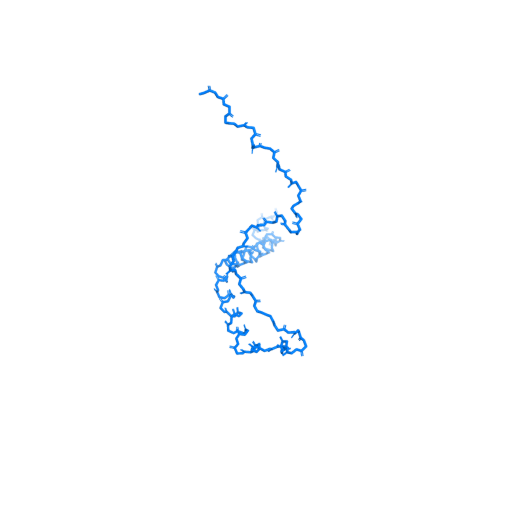 A 1 94 ? 31.868 12.230 -53.758 1.00 62.81 94 GLU A O 1
#

Secondary structure (DSSP, 8-state):
-----S------SSPPTTSS----S-------GGGS-TTTTIIIIIHHHHHHHHHHHHHHHHHHHHHHHHHHHHHHHHHHHHTSPPGGGGSS--

Radius of gyration: 32.16 Å; chains: 1; bounding box: 72×57×82 Å

InterPro domains:
  IPR004205 Cytochrome b-c1 complex subunit 8 [PF02939] (16-90)
  IPR004205 Cytochrome b-c1 complex subunit 8 [PTHR12119] (10-94)
  IPR036642 Cytochrome b-c1 complex subunit 8 superfamily [G3DSA:1.20.5.210] (14-94)
  IPR036642 Cytochrome b-c1 complex subunit 8 superfamily [SSF81508] (10-94)

Foldseek 3Di:
DDDPDPPPDDPDPDDDVVRDDDDPDDDDDDDDPVPDDPCPCCPPPVVVVVVVVCVVCCVVPVPVVVVVVVVVVVVVVVVVVVPDDDPVVCPPPD

Sequence (94 aa):
MCSICVFYLQKVMGKKFGELAKIRGVIHYRLSPYEQNIFAGYFSKGLPNLVRRIRSQILYVAPPFILGYLIYDWANKENAKFNRKNPADYANDE

Organism: NCBI:txid1538125

pLDDT: mean 84.74, std 16.3, range [37.09, 98.12]